Protein AF-A0A947SEX8-F1 (afdb_monomer_lite)

Foldseek 3Di:
DPPPDDPVVVVVVVVVVVVVVVVVVVVVVVVVPPDPDDDDDDDDDDDDDDDDDDDDDDDDDDDDDDDDPPDDPPPPPPPPPPDFDAKDWDADEAAEDEAFDKDKDFTDIDGPHAPFKFKDKDQDAPQWDADGGGRIIIGGHNDFDKTWMKMWMAGPVGRIDIDTHIYGYD

Sequence (170 aa):
MFDNLNQKQKNQVIIMCIIIIITIVSLTVWLSVTKVSDKIIKPITTQEKQTLDLETSDANTNDSAQVEENNPPVITDIPDQKENNPPVIADIPDQKVEAGKPFSYQAQVSDPDSTTLIYSIMGNPEGIIMNTSTGVISGASKLPGIFKIVVGVIDEQKHFVHKNFNLIVE

Radius of gyration: 28.62 Å; chains: 1; bounding box: 57×42×81 Å

Secondary structure (DSSP, 8-state):
--TT--HHHHHHHHHHHHHHHHHHHHHHHHHTSS---SS------------------------------------------PPPPPPEEPP---EEE-TTS-EEEE--EE-SS-S--EEEEESPPTTEEE-TTT-EEEE---S-EEEEEEEEEE-TT--EEEEEEEEEE-

pLDDT: mean 73.92, std 24.88, range [27.09, 98.75]

Structure (mmCIF, N/CA/C/O backbone):
data_AF-A0A947SEX8-F1
#
_entry.id   AF-A0A947SEX8-F1
#
loop_
_atom_site.group_PDB
_atom_site.id
_atom_site.type_symbol
_atom_site.label_atom_id
_atom_site.label_alt_id
_atom_site.label_comp_id
_atom_site.label_asym_id
_atom_site.label_entity_id
_atom_site.label_seq_id
_atom_site.pdbx_PDB_ins_code
_atom_site.Cartn_x
_atom_site.Cartn_y
_atom_site.Cartn_z
_atom_site.occupancy
_atom_site.B_iso_or_equiv
_atom_site.auth_seq_id
_atom_site.auth_comp_id
_atom_site.auth_asym_id
_atom_site.auth_atom_id
_atom_site.pdbx_PDB_model_num
ATOM 1 N N . MET A 1 1 ? -7.698 31.691 -10.639 1.00 57.16 1 MET A N 1
ATOM 2 C CA . MET A 1 1 ? -8.612 31.053 -9.655 1.00 57.16 1 MET A CA 1
ATOM 3 C C . MET A 1 1 ? -7.927 29.960 -8.814 1.00 57.16 1 MET A C 1
ATOM 5 O O . MET A 1 1 ? -8.506 29.554 -7.818 1.00 57.16 1 MET A O 1
ATOM 9 N N . PHE A 1 2 ? -6.697 29.523 -9.136 1.00 54.78 2 PHE A N 1
ATOM 10 C CA . PHE A 1 2 ? -5.994 28.433 -8.428 1.00 54.78 2 PHE A CA 1
ATOM 11 C C . PHE A 1 2 ? -5.010 28.887 -7.333 1.00 54.78 2 PHE A C 1
ATOM 13 O O . PHE A 1 2 ? -4.563 28.070 -6.527 1.00 54.78 2 PHE A O 1
ATOM 20 N N . ASP A 1 3 ? -4.685 30.179 -7.266 1.00 63.81 3 ASP A N 1
ATOM 21 C CA . ASP A 1 3 ? -3.577 30.661 -6.429 1.00 63.81 3 ASP A CA 1
ATOM 22 C C . ASP A 1 3 ? -3.869 30.602 -4.923 1.00 63.81 3 ASP A C 1
ATOM 24 O O . ASP A 1 3 ? -2.941 30.495 -4.121 1.00 63.81 3 ASP A O 1
ATOM 28 N N . ASN A 1 4 ? -5.150 30.566 -4.537 1.00 61.84 4 ASN A N 1
ATOM 29 C CA . ASN A 1 4 ? -5.604 30.650 -3.144 1.00 61.84 4 ASN A CA 1
ATOM 30 C C . ASN A 1 4 ? -5.889 29.289 -2.474 1.00 61.84 4 ASN A C 1
ATOM 32 O O . ASN A 1 4 ? -6.519 29.223 -1.421 1.00 61.84 4 ASN A O 1
ATOM 36 N N . LEU A 1 5 ? -5.463 28.185 -3.094 1.00 73.44 5 LEU A N 1
ATOM 37 C CA . LEU A 1 5 ? -5.635 26.839 -2.545 1.00 73.44 5 LEU A CA 1
ATOM 38 C C . LEU A 1 5 ? -4.483 26.474 -1.599 1.00 73.44 5 LEU A C 1
ATOM 40 O O . LEU A 1 5 ? -3.314 26.770 -1.871 1.00 73.44 5 LEU A O 1
ATOM 44 N N . ASN A 1 6 ? -4.801 25.779 -0.505 1.00 81.75 6 ASN A N 1
ATOM 45 C CA . ASN A 1 6 ? -3.770 25.202 0.359 1.00 81.75 6 ASN A CA 1
ATOM 46 C C . ASN A 1 6 ? -3.084 24.007 -0.333 1.00 81.75 6 ASN A C 1
ATOM 48 O O . ASN A 1 6 ? -3.603 23.459 -1.304 1.00 81.75 6 ASN A O 1
ATOM 52 N N . GLN A 1 7 ? -1.920 23.576 0.161 1.00 62.03 7 GLN A N 1
ATOM 53 C CA . GLN A 1 7 ? -1.138 22.536 -0.524 1.00 62.03 7 GLN A CA 1
ATOM 54 C C . GLN A 1 7 ? -1.864 21.191 -0.643 1.00 62.03 7 GLN A C 1
ATOM 56 O O . GLN A 1 7 ? -1.731 20.512 -1.657 1.00 62.03 7 GLN A O 1
ATOM 61 N N . LYS A 1 8 ? -2.710 20.831 0.331 1.00 63.06 8 LYS A N 1
ATOM 62 C CA . LYS A 1 8 ? -3.547 19.626 0.243 1.00 63.06 8 LYS A CA 1
ATOM 63 C C . LYS A 1 8 ? -4.535 19.744 -0.919 1.00 63.06 8 LYS A C 1
ATOM 65 O O . LYS A 1 8 ? -4.681 18.804 -1.689 1.00 63.06 8 LYS A O 1
ATOM 70 N N . GLN A 1 9 ? -5.168 20.901 -1.084 1.00 54.06 9 GLN A N 1
ATOM 71 C CA . GLN A 1 9 ? -6.094 21.168 -2.184 1.00 54.06 9 GLN A CA 1
ATOM 72 C C . GLN A 1 9 ? -5.379 21.260 -3.534 1.00 54.06 9 GLN A C 1
ATOM 74 O O . GLN A 1 9 ? -5.887 20.727 -4.511 1.00 54.06 9 GLN A O 1
ATOM 79 N N . LYS A 1 10 ? -4.187 21.864 -3.597 1.00 61.62 10 LYS A N 1
ATOM 80 C CA . LYS A 1 10 ? -3.367 21.898 -4.819 1.00 61.62 10 LYS A CA 1
ATOM 81 C C . LYS A 1 10 ? -2.987 20.488 -5.264 1.00 61.62 10 LYS A C 1
ATOM 83 O O . LYS A 1 10 ? -3.203 20.149 -6.421 1.00 61.62 10 LYS A O 1
ATOM 88 N N . ASN A 1 11 ? -2.549 19.638 -4.337 1.00 60.38 11 ASN A N 1
ATOM 89 C CA . ASN A 1 11 ? -2.240 18.239 -4.629 1.00 60.38 11 ASN A CA 1
ATOM 90 C C . ASN A 1 11 ? -3.486 17.467 -5.083 1.00 60.38 11 ASN A C 1
ATOM 92 O O . ASN A 1 11 ? -3.414 16.722 -6.050 1.00 60.38 11 ASN A O 1
ATOM 96 N N . GLN A 1 12 ? -4.642 17.692 -4.452 1.00 62.75 12 GLN A N 1
ATOM 97 C CA . GLN A 1 12 ? -5.914 17.087 -4.873 1.00 62.75 12 GLN A CA 1
ATOM 98 C C . GLN A 1 12 ? -6.348 17.538 -6.276 1.00 62.75 12 GLN A C 1
ATOM 100 O O . GLN A 1 12 ? -6.815 16.720 -7.063 1.00 62.75 12 GLN A O 1
ATOM 105 N N . VAL A 1 13 ? -6.148 18.811 -6.627 1.00 66.44 13 VAL A N 1
ATOM 106 C CA . VAL A 1 13 ? -6.435 19.337 -7.972 1.00 66.44 13 VAL A CA 1
ATOM 107 C C . VAL A 1 13 ? -5.480 18.746 -9.009 1.00 66.44 13 VAL A C 1
ATOM 109 O O . VAL A 1 13 ? -5.924 18.339 -10.077 1.00 66.44 13 VAL A O 1
ATOM 112 N N . ILE A 1 14 ? -4.189 18.629 -8.688 1.00 71.12 14 ILE A N 1
ATOM 113 C CA . ILE A 1 14 ? -3.190 17.994 -9.562 1.00 71.12 14 ILE A CA 1
ATOM 114 C C . ILE A 1 14 ? -3.547 16.520 -9.801 1.00 71.12 14 ILE A C 1
ATOM 116 O O . ILE A 1 14 ? -3.567 16.073 -10.946 1.00 71.12 14 ILE A O 1
ATOM 120 N N . ILE A 1 15 ? -3.907 15.789 -8.742 1.00 70.94 15 ILE A N 1
ATOM 121 C CA . ILE A 1 15 ? -4.347 14.389 -8.818 1.00 70.94 15 ILE A CA 1
ATOM 122 C C . ILE A 1 15 ? -5.624 14.265 -9.667 1.00 70.94 15 ILE A C 1
ATOM 124 O O . ILE A 1 15 ? -5.680 13.416 -10.555 1.00 70.94 15 ILE A O 1
ATOM 128 N N . MET A 1 16 ? -6.620 15.140 -9.473 1.00 73.00 16 MET A N 1
ATOM 129 C CA . MET A 1 16 ? -7.834 15.157 -10.302 1.00 73.00 16 MET A CA 1
ATOM 130 C C . MET A 1 16 ? -7.537 15.425 -11.784 1.00 73.00 16 MET A C 1
ATOM 132 O O . MET A 1 16 ? -8.103 14.751 -12.643 1.00 73.00 16 MET A O 1
ATOM 136 N N . CYS A 1 17 ? -6.638 16.359 -12.105 1.00 73.25 17 CYS A N 1
ATOM 137 C CA . CYS A 1 17 ? -6.258 16.646 -13.490 1.00 73.25 17 CYS A CA 1
ATOM 138 C C . CYS A 1 17 ? -5.570 15.450 -14.162 1.00 73.25 17 CYS A C 1
ATOM 140 O O . CYS A 1 17 ? -5.875 15.138 -15.312 1.00 73.25 17 CYS A O 1
ATOM 142 N N . ILE A 1 18 ? -4.690 14.746 -13.445 1.00 74.44 18 ILE A N 1
ATOM 143 C CA . ILE A 1 18 ? -4.020 13.542 -13.953 1.00 74.44 18 ILE A CA 1
ATOM 144 C C . ILE A 1 18 ? -5.047 12.431 -14.242 1.00 74.44 18 ILE A C 1
ATOM 146 O O . ILE A 1 18 ? -4.993 11.815 -15.305 1.00 74.44 18 ILE A O 1
ATOM 150 N N . ILE A 1 19 ? -6.043 12.234 -13.369 1.00 66.19 19 ILE A N 1
ATOM 151 C CA . ILE A 1 19 ? -7.134 11.259 -13.571 1.00 66.19 19 ILE A CA 1
ATOM 152 C C . ILE A 1 19 ? -7.984 11.603 -14.808 1.00 66.19 19 ILE A C 1
ATOM 154 O O . ILE A 1 19 ? -8.330 10.717 -15.595 1.00 66.19 19 ILE A O 1
ATOM 158 N N . ILE A 1 20 ? -8.300 12.883 -15.024 1.00 69.50 20 ILE A N 1
ATOM 159 C CA . ILE A 1 20 ? -9.058 13.326 -16.206 1.00 69.50 20 ILE A CA 1
ATOM 160 C C . ILE A 1 20 ? -8.259 13.060 -17.490 1.00 69.50 20 ILE A C 1
ATOM 162 O O . ILE A 1 20 ? -8.808 12.548 -18.462 1.00 69.50 20 ILE A O 1
ATOM 166 N N . ILE A 1 21 ? -6.952 13.323 -17.490 1.00 67.75 21 ILE A N 1
ATOM 167 C CA . ILE A 1 21 ? -6.092 13.070 -18.655 1.00 67.75 21 ILE A CA 1
ATOM 168 C C . ILE A 1 21 ? -5.999 11.563 -18.953 1.00 67.75 21 ILE A C 1
ATOM 170 O O . ILE A 1 21 ? -6.166 11.159 -20.102 1.00 67.75 21 ILE A O 1
ATOM 174 N N . ILE A 1 22 ? -5.813 10.718 -17.932 1.00 67.56 22 ILE A N 1
ATOM 175 C CA . ILE A 1 22 ? -5.720 9.255 -18.096 1.00 67.56 22 ILE A CA 1
ATOM 176 C C . ILE A 1 22 ? -7.037 8.655 -18.610 1.00 67.56 22 ILE A C 1
ATOM 178 O O . ILE A 1 22 ? -7.021 7.795 -19.494 1.00 67.56 22 ILE A O 1
ATOM 182 N N . THR A 1 23 ? -8.186 9.113 -18.106 1.00 68.56 23 THR A N 1
ATOM 183 C CA . THR A 1 23 ? -9.497 8.618 -18.565 1.00 68.56 23 THR A CA 1
ATOM 184 C C . THR A 1 23 ? -9.796 9.028 -20.008 1.00 68.56 23 THR A C 1
ATOM 186 O O . THR A 1 23 ? -10.300 8.205 -20.770 1.00 68.56 23 THR A O 1
ATOM 189 N N . ILE A 1 24 ? -9.414 10.240 -20.429 1.00 65.50 24 ILE A N 1
ATOM 190 C CA . ILE A 1 24 ? -9.550 10.697 -21.824 1.00 65.50 24 ILE A CA 1
ATOM 191 C C . ILE A 1 24 ? -8.659 9.877 -22.768 1.00 65.50 24 ILE A C 1
ATOM 193 O O . ILE A 1 24 ? -9.131 9.442 -23.817 1.00 65.50 24 ILE A O 1
ATOM 197 N N . VAL A 1 25 ? -7.403 9.616 -22.393 1.00 60.88 25 VAL A N 1
ATOM 198 C CA . VAL A 1 25 ? -6.479 8.780 -23.186 1.00 60.88 25 VAL A CA 1
ATOM 199 C C . VAL A 1 25 ? -6.972 7.328 -23.273 1.00 60.88 25 VAL A C 1
ATOM 201 O O . VAL A 1 25 ? -6.901 6.712 -24.332 1.00 60.88 25 VAL A O 1
ATOM 204 N N . SER A 1 26 ? -7.549 6.786 -22.199 1.00 64.88 26 SER A N 1
ATOM 205 C CA . SER A 1 26 ? -8.087 5.416 -22.196 1.00 64.88 26 SER A CA 1
ATOM 206 C C . SER A 1 26 ? -9.348 5.274 -23.060 1.00 64.88 26 SER A C 1
ATOM 208 O O . SER A 1 26 ? -9.556 4.238 -23.692 1.00 64.88 26 SER A O 1
ATOM 210 N N . LEU A 1 27 ? -10.183 6.318 -23.128 1.00 52.31 27 LEU A N 1
ATOM 211 C CA . LEU A 1 27 ? -11.413 6.313 -23.923 1.00 52.31 27 LEU A CA 1
ATOM 212 C C . LEU A 1 27 ? -11.129 6.406 -25.432 1.00 52.31 27 LEU A C 1
ATOM 214 O O . LEU A 1 27 ? -11.828 5.786 -26.232 1.00 52.31 27 LEU A O 1
ATOM 218 N N . THR A 1 28 ? -10.089 7.144 -25.833 1.00 50.88 28 THR A N 1
ATOM 219 C CA . THR A 1 28 ? -9.700 7.283 -27.247 1.00 50.88 28 THR A CA 1
ATOM 220 C C . THR A 1 28 ? -8.960 6.056 -27.785 1.00 50.88 28 THR A C 1
ATOM 222 O O . THR A 1 28 ? -9.129 5.718 -28.955 1.00 50.88 28 THR A O 1
ATOM 225 N N . VAL A 1 29 ? -8.217 5.328 -26.943 1.00 47.75 29 VAL A N 1
ATOM 226 C CA . VAL A 1 29 ? -7.515 4.085 -27.326 1.00 47.75 29 VAL A CA 1
ATOM 227 C C . VAL A 1 29 ? -8.483 2.928 -27.627 1.00 47.75 29 VAL A C 1
ATOM 229 O O . VAL A 1 29 ? -8.188 2.088 -28.475 1.00 47.75 29 VAL A O 1
ATOM 232 N N . TRP A 1 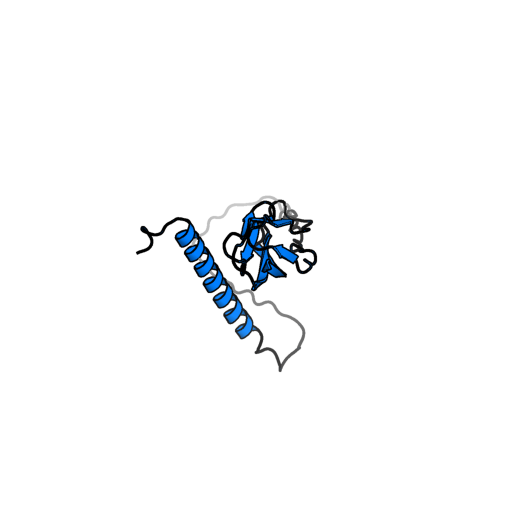30 ? -9.679 2.907 -27.032 1.00 49.41 30 TRP A N 1
ATOM 233 C CA . TRP A 1 30 ? -10.692 1.874 -27.303 1.00 49.41 30 TRP A CA 1
ATOM 234 C C . TRP A 1 30 ? -11.465 2.080 -28.617 1.00 49.41 30 TRP A C 1
ATOM 236 O O . TRP A 1 30 ? -11.901 1.106 -29.235 1.00 49.41 30 TRP A O 1
ATOM 246 N N . LEU A 1 31 ? -11.591 3.324 -29.097 1.00 42.56 31 LEU A N 1
ATOM 247 C CA . LEU A 1 31 ? -12.260 3.609 -30.374 1.00 42.56 31 LEU A CA 1
ATOM 248 C C . LEU A 1 31 ? -11.440 3.141 -31.593 1.00 42.56 31 LEU A C 1
ATOM 250 O O . LEU A 1 31 ? -12.006 2.894 -32.656 1.00 42.56 31 LEU A O 1
ATOM 254 N N . SER A 1 32 ? -10.123 2.977 -31.440 1.00 48.97 32 SER A N 1
ATOM 255 C CA . SER A 1 32 ? -9.213 2.584 -32.526 1.00 48.97 32 SER A CA 1
ATOM 256 C C . SER A 1 32 ? -9.192 1.076 -32.816 1.00 48.97 32 SER A C 1
ATOM 258 O O . SER A 1 32 ? -8.682 0.670 -33.857 1.00 48.97 32 SER A O 1
ATOM 260 N N . VAL A 1 33 ? -9.752 0.232 -31.936 1.00 47.50 33 VAL A N 1
ATOM 261 C CA . VAL A 1 33 ? -9.623 -1.242 -32.028 1.00 47.50 33 VAL A CA 1
ATOM 262 C C . VAL A 1 33 ? -10.837 -1.929 -32.681 1.00 47.50 33 VAL A C 1
ATOM 264 O O . VAL A 1 33 ? -10.778 -3.105 -33.023 1.00 47.50 33 VAL A O 1
ATOM 267 N N . THR A 1 34 ? -11.925 -1.217 -32.982 1.00 42.78 34 THR A N 1
ATOM 268 C CA . THR A 1 34 ? -13.105 -1.792 -33.667 1.00 42.78 34 THR A CA 1
ATOM 269 C C . THR A 1 34 ? -13.264 -1.284 -35.101 1.00 42.78 34 THR A C 1
ATOM 271 O O . THR A 1 34 ? -14.243 -0.629 -35.446 1.00 42.78 34 THR A O 1
ATOM 274 N N . LYS A 1 35 ? -12.300 -1.613 -35.975 1.00 48.41 35 LYS A N 1
ATOM 275 C CA . LYS A 1 35 ? -12.512 -1.626 -37.438 1.00 48.41 35 LYS A CA 1
ATOM 276 C C . LYS A 1 35 ? -11.455 -2.426 -38.211 1.00 48.41 35 LYS A C 1
ATOM 278 O O . LYS A 1 35 ? -10.951 -1.970 -39.228 1.00 48.41 35 LYS A O 1
ATOM 283 N N . VAL A 1 36 ? -11.122 -3.632 -37.755 1.00 44.41 36 VAL A N 1
ATOM 284 C CA . VAL A 1 36 ? -10.346 -4.591 -38.565 1.00 44.41 36 VAL A CA 1
ATOM 285 C C . VAL A 1 36 ? -10.977 -5.977 -38.445 1.00 44.41 36 VAL A C 1
ATOM 287 O O . VAL A 1 36 ? -10.442 -6.884 -37.823 1.00 44.41 36 VAL A O 1
ATOM 290 N N . SER A 1 37 ? -12.155 -6.142 -39.034 1.00 52.50 37 SER A N 1
ATOM 291 C CA . SER A 1 37 ? -12.663 -7.465 -39.397 1.00 52.50 37 SER A CA 1
ATOM 292 C C . SER A 1 37 ? -13.433 -7.330 -40.699 1.00 52.50 37 SER A C 1
ATOM 294 O O . SER A 1 37 ? -14.599 -6.945 -40.719 1.00 52.50 37 SER A O 1
ATOM 296 N N . ASP A 1 38 ? -12.690 -7.504 -41.783 1.00 48.66 38 ASP A N 1
ATOM 297 C CA . ASP A 1 38 ? -13.074 -8.236 -42.988 1.00 48.66 38 ASP A CA 1
ATOM 298 C C . ASP A 1 38 ? -12.453 -7.574 -44.211 1.00 48.66 38 ASP A C 1
ATOM 300 O O . ASP A 1 38 ? -12.645 -6.391 -44.472 1.00 48.66 38 ASP A O 1
ATOM 304 N N . LYS A 1 39 ? -11.762 -8.421 -44.979 1.00 43.78 39 LYS A N 1
ATOM 305 C CA . LYS A 1 39 ? -11.080 -8.205 -46.260 1.00 43.78 39 LYS A CA 1
ATOM 306 C C . LYS A 1 39 ? -9.585 -7.860 -46.225 1.00 43.78 39 LYS A C 1
ATOM 308 O O . LYS A 1 39 ? -9.173 -6.719 -46.093 1.00 43.78 39 LYS A O 1
ATOM 313 N N . ILE A 1 40 ? -8.851 -8.900 -46.641 1.00 35.25 40 ILE A N 1
ATOM 314 C CA . ILE A 1 40 ? -7.626 -8.901 -47.457 1.00 35.25 40 ILE A CA 1
ATOM 315 C C . ILE A 1 40 ? -6.342 -9.132 -46.655 1.00 35.25 40 ILE A C 1
ATOM 317 O O . ILE A 1 40 ? -5.550 -8.234 -46.408 1.00 35.25 40 ILE A O 1
ATOM 321 N N . ILE A 1 41 ? -6.077 -10.414 -46.383 1.00 37.09 41 ILE A N 1
ATOM 322 C CA . ILE A 1 41 ? -4.716 -10.930 -46.537 1.00 37.09 41 ILE A CA 1
ATOM 323 C C . ILE A 1 41 ? -4.500 -11.150 -48.041 1.00 37.09 41 ILE A C 1
ATOM 325 O O . ILE A 1 41 ? -5.150 -12.001 -48.651 1.00 37.09 41 ILE A O 1
ATOM 329 N N . LYS A 1 42 ? -3.579 -10.391 -48.635 1.00 33.88 42 LYS A N 1
ATOM 330 C CA . LYS A 1 42 ? -2.769 -10.825 -49.782 1.00 33.88 42 LYS A CA 1
ATOM 331 C C . LYS A 1 42 ? -1.312 -10.455 -49.483 1.00 33.88 42 LYS A C 1
ATOM 333 O O . LYS A 1 42 ? -1.089 -9.360 -48.971 1.00 33.88 42 LYS A O 1
ATOM 338 N N . PRO A 1 43 ? -0.337 -11.335 -49.758 1.00 35.03 43 PRO A N 1
ATOM 339 C CA . PRO A 1 43 ? 1.059 -11.044 -49.485 1.00 35.03 43 PRO A CA 1
ATOM 340 C C . PRO A 1 43 ? 1.698 -10.228 -50.622 1.00 35.03 43 PRO A C 1
ATOM 342 O O . PRO A 1 43 ? 1.355 -10.408 -51.787 1.00 35.03 43 PRO A O 1
ATOM 345 N N . ILE A 1 44 ? 2.727 -9.468 -50.232 1.00 29.41 44 ILE A N 1
ATOM 346 C CA . ILE A 1 44 ? 3.942 -9.133 -50.995 1.00 29.41 44 ILE A CA 1
ATOM 347 C C . ILE A 1 44 ? 3.907 -7.972 -52.024 1.00 29.41 44 ILE A C 1
ATOM 349 O O . ILE A 1 44 ? 3.181 -7.981 -53.011 1.00 29.41 44 ILE A O 1
ATOM 353 N N . THR A 1 45 ? 4.837 -7.038 -51.766 1.00 27.09 45 THR A N 1
ATOM 354 C CA . THR A 1 45 ? 5.707 -6.294 -52.704 1.00 27.09 45 THR A CA 1
ATOM 355 C C . THR A 1 45 ? 5.128 -5.117 -53.488 1.00 27.09 45 THR A C 1
ATOM 357 O O . THR A 1 45 ? 4.312 -5.287 -54.386 1.00 27.09 45 THR A O 1
ATOM 360 N N . THR A 1 46 ? 5.680 -3.919 -53.262 1.00 28.83 46 THR A N 1
ATOM 361 C CA . THR A 1 46 ? 6.581 -3.197 -54.198 1.00 28.83 46 THR A CA 1
ATOM 362 C C . THR A 1 46 ? 6.808 -1.775 -53.675 1.00 28.83 46 THR A C 1
ATOM 364 O O . THR A 1 46 ? 5.885 -1.134 -53.183 1.00 28.83 46 THR A O 1
ATOM 367 N N . GLN A 1 47 ? 8.060 -1.319 -53.740 1.00 35.75 47 GLN A N 1
ATOM 368 C CA . GLN A 1 47 ? 8.476 0.044 -53.426 1.00 35.75 47 GLN A CA 1
ATOM 369 C C . GLN A 1 47 ? 7.724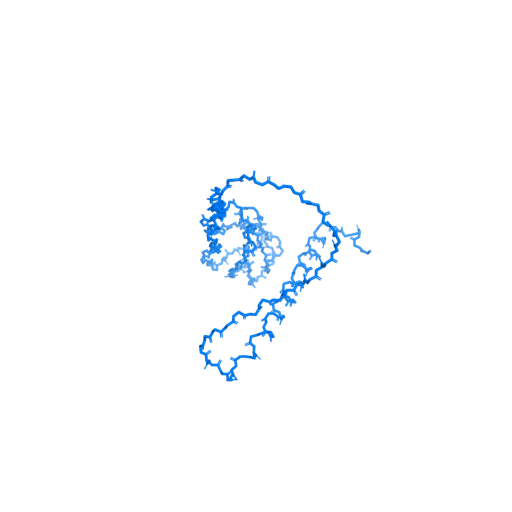 1.070 -54.277 1.00 35.75 47 GLN A C 1
ATOM 371 O O . GLN A 1 47 ? 7.613 0.884 -55.486 1.00 35.75 47 GLN A O 1
ATOM 376 N N . GLU A 1 48 ? 7.362 2.208 -53.689 1.00 35.72 48 GLU A N 1
ATOM 377 C CA . GLU A 1 48 ? 7.253 3.437 -54.466 1.00 35.72 48 GLU A CA 1
ATOM 378 C C . GLU A 1 48 ? 8.037 4.555 -53.778 1.00 35.72 48 GLU A C 1
ATOM 380 O O . GLU A 1 48 ? 7.692 5.090 -52.726 1.00 35.72 48 GLU A O 1
ATOM 385 N N . LYS A 1 49 ? 9.184 4.811 -54.396 1.00 33.44 49 LYS A N 1
ATOM 386 C CA . LYS A 1 49 ? 10.078 5.944 -54.234 1.00 33.44 49 LYS A CA 1
ATOM 387 C C . LYS A 1 49 ? 9.306 7.215 -54.599 1.00 33.44 49 LYS A C 1
ATOM 389 O O . LYS A 1 49 ? 9.020 7.416 -55.774 1.00 33.44 49 LYS A O 1
ATOM 394 N N . GLN A 1 50 ? 9.009 8.081 -53.632 1.00 29.14 50 GLN A N 1
ATOM 395 C CA . GLN A 1 50 ? 8.540 9.435 -53.931 1.00 29.14 50 GLN A CA 1
ATOM 396 C C . GLN A 1 50 ? 9.741 10.389 -53.937 1.00 29.14 50 GLN A C 1
ATOM 398 O O . GLN A 1 50 ? 10.233 10.817 -52.895 1.00 29.14 50 GLN A O 1
ATOM 403 N N . THR A 1 51 ? 10.250 10.648 -55.140 1.00 28.11 51 THR A N 1
ATOM 404 C CA . THR A 1 51 ? 11.235 11.683 -55.471 1.00 28.11 51 THR A CA 1
ATOM 405 C C . THR A 1 51 ? 10.621 13.068 -55.279 1.00 28.11 51 THR A C 1
ATOM 407 O O . THR A 1 51 ? 9.565 13.356 -55.838 1.00 28.11 51 THR A O 1
ATOM 410 N N . LEU A 1 52 ? 11.282 13.921 -54.492 1.00 30.59 52 LEU A N 1
ATOM 411 C CA . LEU A 1 52 ? 11.021 15.357 -54.465 1.00 30.59 52 LEU A CA 1
ATOM 412 C C . LEU A 1 52 ? 12.200 16.045 -55.153 1.00 30.59 52 LEU A C 1
A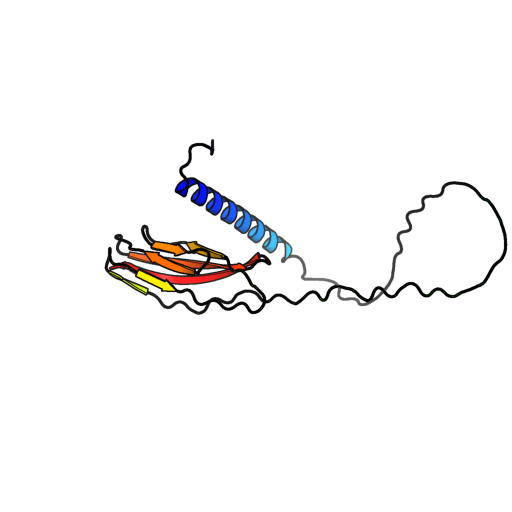TOM 414 O O . LEU A 1 52 ? 13.274 16.183 -54.569 1.00 30.59 52 LEU A O 1
ATOM 418 N N . ASP A 1 53 ? 11.993 16.404 -56.414 1.00 36.59 53 ASP A N 1
ATOM 419 C CA . ASP A 1 53 ? 12.967 17.103 -57.240 1.00 36.59 53 ASP A CA 1
ATOM 420 C C . ASP A 1 53 ? 13.056 18.571 -56.800 1.00 36.59 53 ASP A C 1
ATOM 422 O O . ASP A 1 53 ? 12.059 19.295 -56.785 1.00 36.59 53 ASP A O 1
ATOM 426 N N . LEU A 1 54 ? 14.262 19.019 -56.457 1.00 35.09 54 LEU A N 1
ATOM 427 C CA . LEU A 1 54 ? 14.615 20.435 -56.414 1.00 35.09 54 LEU A CA 1
ATOM 428 C C . LEU A 1 54 ? 15.873 20.617 -57.262 1.00 35.09 54 LEU A C 1
ATOM 430 O O . LEU A 1 54 ? 16.996 20.439 -56.797 1.00 35.09 54 LEU A O 1
ATOM 434 N N . GLU A 1 55 ? 15.658 20.933 -58.537 1.00 32.44 55 GLU A N 1
ATOM 435 C CA . GLU A 1 55 ? 16.683 21.481 -59.419 1.00 32.44 55 GLU A CA 1
ATOM 436 C C . GLU A 1 55 ? 16.960 22.937 -59.036 1.00 32.44 55 GLU A C 1
ATOM 438 O O . GLU A 1 55 ? 16.032 23.740 -59.019 1.00 32.44 55 GLU A O 1
ATOM 443 N N . THR A 1 56 ? 18.235 23.299 -58.862 1.00 32.00 56 THR A N 1
ATOM 444 C CA . THR A 1 56 ? 18.767 24.548 -59.429 1.00 32.00 56 THR A CA 1
ATOM 445 C C . THR A 1 56 ? 20.261 24.424 -59.742 1.00 32.00 56 THR A C 1
ATOM 447 O O . THR A 1 56 ? 21.069 24.254 -58.834 1.00 32.00 56 THR A O 1
ATOM 450 N N . SER A 1 57 ? 20.571 24.621 -61.028 1.00 35.91 57 SER A N 1
ATOM 451 C CA . SER A 1 57 ? 21.565 25.581 -61.542 1.00 35.91 57 SER A CA 1
ATOM 452 C C . SER A 1 57 ? 23.059 25.330 -61.257 1.00 35.91 57 SER A C 1
ATOM 454 O O . SER A 1 57 ? 23.616 25.689 -60.226 1.00 35.91 57 SER A O 1
ATOM 456 N N . ASP A 1 58 ? 23.675 24.824 -62.329 1.00 46.66 58 ASP A N 1
ATOM 457 C CA . ASP A 1 58 ? 24.893 25.319 -62.984 1.00 46.66 58 ASP A CA 1
ATOM 458 C C . ASP A 1 58 ? 26.267 24.711 -62.662 1.00 46.66 58 ASP A C 1
ATOM 460 O O . ASP A 1 58 ? 26.705 24.512 -61.534 1.00 46.66 58 ASP A O 1
ATOM 464 N N . ALA A 1 59 ? 26.935 24.393 -63.772 1.00 37.69 59 ALA A N 1
ATOM 465 C CA . ALA A 1 59 ? 28.108 23.555 -63.916 1.00 37.69 59 ALA A CA 1
ATOM 466 C C . ALA A 1 59 ? 29.422 24.247 -63.534 1.00 37.69 59 ALA A C 1
ATOM 468 O O . ALA A 1 59 ? 29.641 25.411 -63.865 1.00 37.69 59 ALA A O 1
ATOM 469 N N . ASN A 1 60 ? 30.369 23.465 -63.007 1.00 37.84 60 ASN A N 1
ATOM 470 C CA . ASN A 1 60 ? 31.777 23.632 -63.357 1.00 37.84 60 ASN A CA 1
ATOM 471 C C . ASN A 1 60 ? 32.543 22.300 -63.267 1.00 37.84 60 ASN A C 1
ATOM 473 O O . ASN A 1 60 ? 32.313 21.491 -62.372 1.00 37.84 60 ASN A O 1
ATOM 477 N N . THR A 1 61 ? 33.415 22.082 -64.248 1.00 41.66 61 THR A N 1
ATOM 478 C CA . THR A 1 61 ? 34.107 20.840 -64.619 1.00 41.66 61 THR A CA 1
ATOM 479 C C . THR A 1 61 ? 35.589 20.875 -64.258 1.00 41.66 61 THR A C 1
ATOM 481 O O . THR A 1 61 ? 36.260 21.838 -64.631 1.00 41.66 61 THR A O 1
ATOM 484 N N . ASN A 1 62 ? 36.120 19.801 -63.660 1.00 35.28 62 ASN A N 1
ATOM 485 C CA . ASN A 1 62 ? 37.556 19.465 -63.589 1.00 35.28 62 ASN A CA 1
ATOM 486 C C . ASN A 1 62 ? 37.744 18.158 -62.784 1.00 35.28 62 ASN A C 1
ATOM 488 O O . ASN A 1 62 ? 37.501 18.122 -61.587 1.00 35.28 62 ASN A O 1
ATOM 492 N N . ASP A 1 63 ? 37.899 17.010 -63.444 1.00 34.84 63 ASP A N 1
ATOM 493 C CA . ASP A 1 63 ? 39.172 16.386 -63.865 1.00 34.84 63 ASP A CA 1
ATOM 494 C C . ASP A 1 63 ? 39.757 15.408 -62.814 1.00 34.84 63 ASP A C 1
ATOM 496 O O . ASP A 1 63 ? 40.274 15.801 -61.777 1.00 34.84 63 ASP A O 1
ATOM 500 N N . SER A 1 64 ? 39.612 14.117 -63.141 1.00 42.97 64 SER A N 1
ATOM 501 C CA . SER A 1 64 ? 40.433 12.938 -62.812 1.00 42.97 64 SER A CA 1
ATOM 502 C C . SER A 1 64 ? 41.059 12.775 -61.413 1.00 42.97 64 SER A C 1
ATOM 504 O O . SER A 1 64 ? 42.129 13.315 -61.159 1.00 42.97 64 SER A O 1
ATOM 506 N N . ALA A 1 65 ? 40.529 11.846 -60.596 1.00 34.88 65 ALA A N 1
ATOM 507 C CA . ALA A 1 65 ? 41.338 10.923 -59.773 1.00 34.88 65 ALA A CA 1
ATOM 508 C C . ALA A 1 65 ? 40.495 9.851 -59.039 1.00 34.88 65 ALA A C 1
ATOM 510 O O . ALA A 1 65 ? 39.623 10.181 -58.248 1.00 34.88 65 ALA A O 1
ATOM 511 N N . GLN A 1 66 ? 40.866 8.583 -59.267 1.00 33.59 66 GLN A N 1
ATOM 512 C CA . GLN A 1 66 ? 40.782 7.417 -58.366 1.00 33.59 66 GLN A CA 1
ATOM 513 C C . GLN A 1 66 ? 39.392 6.955 -57.871 1.00 33.59 66 GLN A C 1
ATOM 515 O O . GLN A 1 66 ? 38.760 7.542 -57.000 1.00 33.59 66 GLN A O 1
ATOM 520 N N . VAL A 1 67 ? 38.977 5.797 -58.393 1.00 42.62 67 VAL A N 1
ATOM 521 C CA . VAL A 1 67 ? 37.924 4.943 -57.834 1.00 42.62 67 VAL A CA 1
ATOM 522 C C . VAL A 1 67 ? 38.471 4.311 -56.551 1.00 42.62 67 VAL A C 1
ATOM 524 O O . VAL A 1 67 ? 39.211 3.333 -56.619 1.00 42.62 67 VAL A O 1
ATOM 527 N N . GLU A 1 68 ? 38.129 4.871 -55.393 1.00 45.31 68 GLU A N 1
ATOM 528 C CA . GLU A 1 68 ? 38.234 4.178 -54.107 1.00 45.31 68 GLU A CA 1
ATOM 529 C C . GLU A 1 68 ? 36.808 3.946 -53.603 1.00 45.31 68 GLU A C 1
ATOM 531 O O . GLU A 1 68 ? 36.045 4.882 -53.347 1.00 45.31 68 GLU A O 1
ATOM 536 N N . GLU A 1 69 ? 36.414 2.674 -53.597 1.00 49.00 69 GLU A N 1
ATOM 537 C CA . GLU A 1 69 ? 35.108 2.178 -53.179 1.00 49.00 69 GLU A CA 1
ATOM 538 C C . GLU A 1 69 ? 34.948 2.393 -51.670 1.00 49.00 69 GLU A C 1
ATOM 540 O O . GLU A 1 69 ? 35.156 1.503 -50.848 1.00 49.00 69 GLU A O 1
ATOM 545 N N . ASN A 1 70 ? 34.607 3.625 -51.301 1.00 40.88 70 ASN A N 1
ATOM 546 C CA . ASN A 1 70 ? 34.288 3.999 -49.935 1.00 40.88 70 ASN A CA 1
ATOM 547 C C . ASN A 1 70 ? 32.903 3.442 -49.606 1.00 40.88 70 ASN A C 1
ATO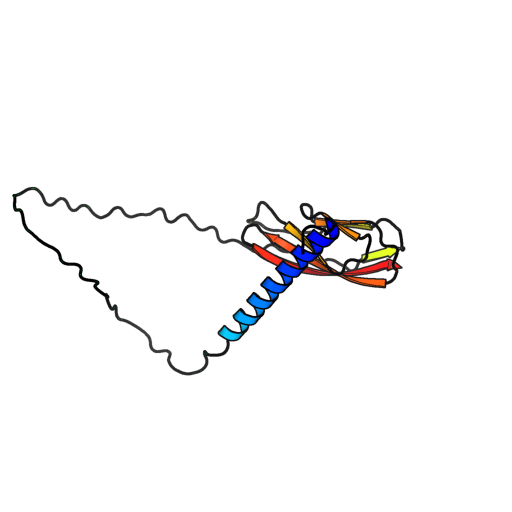M 549 O O . ASN A 1 70 ? 31.892 4.139 -49.718 1.00 40.88 70 ASN A O 1
ATOM 553 N N . ASN A 1 71 ? 32.864 2.158 -49.242 1.00 49.31 71 ASN A N 1
ATOM 554 C CA . ASN A 1 71 ? 31.719 1.537 -48.589 1.00 49.31 71 ASN A CA 1
ATOM 555 C C . ASN A 1 71 ? 31.209 2.512 -47.505 1.00 49.31 71 ASN A C 1
ATOM 557 O O . ASN A 1 71 ? 32.017 2.932 -46.667 1.00 49.31 71 ASN A O 1
ATOM 561 N N . PRO A 1 72 ? 29.933 2.942 -47.528 1.00 53.31 72 PRO A N 1
ATOM 562 C CA . PRO A 1 72 ? 29.416 3.847 -46.510 1.00 53.31 72 PRO A CA 1
ATOM 563 C C . PRO A 1 72 ? 29.681 3.252 -45.120 1.00 53.31 72 PRO A C 1
ATOM 565 O O . PRO A 1 72 ? 29.592 2.030 -44.961 1.00 53.31 72 PRO A O 1
ATOM 568 N N . PRO A 1 73 ? 30.024 4.074 -44.109 1.00 51.22 73 PRO A N 1
ATOM 569 C CA . PRO A 1 73 ? 30.246 3.568 -42.766 1.00 51.22 73 PRO A CA 1
ATOM 570 C C . PRO A 1 73 ? 28.995 2.810 -42.329 1.00 51.22 73 PRO A C 1
ATOM 572 O O . PRO A 1 73 ? 27.898 3.369 -42.282 1.00 51.22 73 PRO A O 1
ATOM 575 N N . VAL A 1 74 ? 29.158 1.520 -42.040 1.00 54.12 74 VAL A N 1
ATOM 576 C CA . VAL A 1 74 ? 28.126 0.743 -41.365 1.00 54.12 74 VAL A CA 1
ATOM 577 C C . VAL A 1 74 ? 27.945 1.401 -40.000 1.00 54.12 74 VAL A C 1
ATOM 579 O O . VAL A 1 74 ? 28.814 1.314 -39.137 1.00 54.12 74 VAL A O 1
ATOM 582 N N . ILE A 1 75 ? 26.839 2.118 -39.822 1.00 54.91 75 ILE A N 1
ATOM 583 C CA . ILE A 1 75 ? 26.426 2.643 -38.523 1.00 54.91 75 ILE A CA 1
ATOM 584 C C . ILE A 1 75 ? 25.948 1.432 -37.712 1.00 54.91 75 ILE A C 1
ATOM 586 O O . ILE A 1 75 ? 24.787 1.045 -37.801 1.00 54.91 75 ILE A O 1
ATOM 590 N N . THR A 1 76 ? 26.856 0.774 -36.988 1.00 56.06 76 THR A N 1
ATOM 591 C CA . THR A 1 76 ? 26.530 -0.361 -36.099 1.00 56.06 76 THR A CA 1
ATOM 592 C C . THR A 1 76 ? 26.057 0.052 -34.707 1.00 56.06 76 THR A C 1
ATOM 594 O O . THR A 1 76 ? 25.643 -0.813 -33.944 1.00 56.06 76 THR A O 1
ATOM 597 N N . ASP A 1 77 ? 26.040 1.342 -34.379 1.00 57.53 77 ASP A N 1
ATOM 598 C CA . ASP A 1 77 ? 25.617 1.811 -33.057 1.00 57.53 77 ASP A CA 1
ATOM 599 C C . ASP A 1 77 ? 24.146 2.248 -33.078 1.00 57.53 77 ASP A C 1
ATOM 601 O O . ASP A 1 77 ? 23.816 3.427 -32.942 1.00 57.53 77 ASP A O 1
ATOM 605 N N . ILE A 1 78 ? 23.234 1.288 -33.255 1.00 58.66 78 ILE A N 1
ATOM 606 C CA . ILE A 1 78 ? 21.879 1.462 -32.722 1.00 58.66 78 ILE A CA 1
ATOM 607 C C . ILE A 1 78 ? 22.027 1.210 -31.217 1.00 58.66 78 ILE A C 1
ATOM 609 O O . ILE A 1 78 ? 22.420 0.097 -30.860 1.00 58.66 78 ILE A O 1
ATOM 613 N N . PRO A 1 79 ? 21.789 2.195 -30.328 1.00 57.47 79 PRO A N 1
ATOM 614 C CA . PRO A 1 79 ? 21.836 1.932 -28.898 1.00 57.47 79 PRO A CA 1
ATOM 615 C C . PRO A 1 79 ? 20.862 0.795 -28.604 1.00 57.47 79 PRO A C 1
ATOM 617 O O . PRO A 1 79 ? 19.686 0.884 -28.961 1.00 57.47 79 PRO A O 1
ATOM 620 N N . ASP A 1 80 ? 21.383 -0.277 -28.011 1.00 58.56 80 ASP A N 1
ATOM 621 C CA . ASP A 1 80 ? 20.619 -1.440 -27.580 1.00 58.56 80 ASP A CA 1
ATOM 622 C C . ASP A 1 80 ? 19.484 -0.946 -26.673 1.00 58.56 80 ASP A C 1
ATOM 624 O O . ASP A 1 80 ? 19.707 -0.528 -25.532 1.00 58.56 80 ASP A O 1
ATOM 628 N N . GLN A 1 81 ? 18.271 -0.848 -27.224 1.00 61.09 81 GLN A N 1
ATOM 629 C CA . GLN A 1 81 ? 17.109 -0.431 -26.456 1.00 61.09 81 GLN A CA 1
ATOM 630 C C . GLN A 1 81 ? 16.764 -1.587 -25.528 1.00 61.09 81 GLN A C 1
ATOM 632 O O . GLN A 1 81 ? 16.046 -2.504 -25.920 1.00 61.09 81 GLN A O 1
ATOM 637 N N . LYS A 1 82 ? 17.296 -1.536 -24.302 1.00 71.75 82 LYS A N 1
ATOM 638 C CA . LYS A 1 82 ? 16.957 -2.477 -23.236 1.00 71.75 82 LYS A CA 1
ATOM 639 C C . LYS A 1 82 ? 15.431 -2.588 -23.140 1.00 71.75 82 LYS A C 1
ATOM 641 O O . LYS A 1 82 ? 14.747 -1.583 -22.937 1.00 71.75 82 LYS A O 1
ATOM 646 N N . GLU A 1 83 ? 14.914 -3.800 -23.311 1.00 79.31 83 GLU A N 1
ATOM 647 C CA . GLU A 1 83 ? 13.504 -4.111 -23.080 1.00 79.31 83 GLU A CA 1
ATOM 648 C C . GLU A 1 83 ? 13.153 -3.751 -21.628 1.00 79.31 83 GLU A C 1
ATOM 650 O O . GLU A 1 83 ? 13.850 -4.177 -20.707 1.00 79.31 83 GLU A O 1
ATOM 655 N N . ASN A 1 84 ? 12.126 -2.918 -21.428 1.00 79.44 84 ASN A N 1
ATOM 656 C CA . ASN A 1 84 ? 11.705 -2.473 -20.100 1.00 79.44 84 ASN A CA 1
ATOM 657 C C . ASN A 1 84 ? 10.488 -3.270 -19.630 1.00 79.44 84 ASN A C 1
ATOM 659 O O . ASN A 1 84 ? 9.419 -3.189 -20.240 1.00 79.44 84 ASN A O 1
ATOM 663 N N . ASN A 1 85 ? 10.638 -4.006 -18.537 1.00 88.31 85 ASN A N 1
ATOM 664 C CA . ASN A 1 85 ? 9.567 -4.746 -17.895 1.00 88.31 85 ASN A CA 1
ATOM 665 C C . ASN A 1 85 ? 8.771 -3.816 -16.968 1.00 88.31 85 ASN A C 1
ATOM 667 O O . ASN A 1 85 ? 9.362 -3.007 -16.260 1.00 88.31 85 ASN A O 1
ATOM 671 N N . PRO A 1 86 ? 7.431 -3.926 -16.924 1.00 89.75 86 PRO A N 1
ATOM 672 C CA . PRO A 1 86 ? 6.636 -3.131 -16.001 1.00 89.75 86 PRO A CA 1
ATOM 673 C C . PRO A 1 86 ? 6.860 -3.577 -14.544 1.00 89.75 86 PRO A C 1
ATOM 675 O O . PRO A 1 86 ? 7.105 -4.763 -14.288 1.00 89.75 86 PRO A O 1
ATOM 678 N N . PRO A 1 87 ? 6.662 -2.676 -13.567 1.00 95.00 87 PRO A N 1
ATOM 679 C CA . PRO A 1 87 ? 6.694 -3.031 -12.155 1.00 95.00 87 PRO A CA 1
ATOM 680 C C . PRO A 1 87 ? 5.598 -4.043 -11.799 1.00 95.00 87 PRO A C 1
ATOM 682 O O . PRO A 1 87 ? 4.508 -4.056 -12.372 1.00 95.00 87 PRO A O 1
ATOM 685 N N . VAL A 1 88 ? 5.848 -4.866 -10.782 1.00 96.38 88 VAL A N 1
ATOM 686 C CA . VAL A 1 88 ? 4.901 -5.861 -10.265 1.00 96.38 88 VAL A CA 1
ATOM 687 C C . VAL A 1 88 ? 4.659 -5.616 -8.783 1.00 96.38 88 VAL A C 1
ATOM 689 O O . VAL A 1 88 ? 5.586 -5.675 -7.978 1.00 96.38 88 VAL A O 1
ATOM 692 N N . ILE A 1 89 ? 3.399 -5.382 -8.409 1.00 97.31 89 ILE A N 1
ATOM 693 C CA . ILE A 1 89 ? 2.972 -5.276 -7.007 1.00 97.31 89 ILE A CA 1
ATOM 694 C C . ILE A 1 89 ? 2.524 -6.661 -6.533 1.00 97.31 89 ILE A C 1
ATOM 696 O O . ILE A 1 89 ? 1.636 -7.266 -7.144 1.00 97.31 89 ILE A O 1
ATOM 700 N N . ALA A 1 90 ? 3.105 -7.150 -5.435 1.00 98.25 90 ALA A N 1
ATOM 701 C CA . ALA A 1 90 ? 2.648 -8.381 -4.795 1.00 98.25 90 ALA A CA 1
ATOM 702 C C . ALA A 1 90 ? 1.201 -8.240 -4.291 1.00 98.25 90 ALA A C 1
ATOM 704 O O . ALA A 1 90 ? 0.704 -7.133 -4.065 1.00 98.25 90 ALA A O 1
ATOM 705 N N . ASP A 1 91 ? 0.515 -9.363 -4.085 1.00 97.75 91 ASP A N 1
ATOM 706 C CA . ASP A 1 91 ? -0.828 -9.323 -3.514 1.00 97.75 91 ASP A CA 1
ATOM 707 C C . ASP A 1 91 ? -0.813 -8.719 -2.105 1.00 97.75 91 ASP A C 1
ATOM 709 O O . ASP A 1 91 ? 0.011 -9.062 -1.255 1.00 97.75 91 ASP A O 1
ATOM 713 N N . ILE A 1 92 ? -1.757 -7.807 -1.871 1.00 97.94 92 ILE A N 1
ATOM 714 C CA . ILE A 1 92 ? -1.947 -7.138 -0.589 1.00 97.94 92 ILE A CA 1
ATOM 715 C C . ILE A 1 92 ? -3.178 -7.773 0.062 1.00 97.94 92 ILE A C 1
ATOM 717 O O . ILE A 1 92 ? -4.284 -7.581 -0.447 1.00 97.94 92 ILE A O 1
ATOM 721 N N . PRO A 1 93 ? -3.027 -8.544 1.152 1.00 98.12 93 PRO A N 1
ATOM 722 C CA . PRO A 1 93 ? -4.177 -9.091 1.854 1.00 98.12 93 PRO A CA 1
ATOM 723 C C . PRO A 1 93 ? -4.966 -7.973 2.539 1.00 98.12 93 PRO A C 1
ATOM 725 O O . PRO A 1 93 ? -4.401 -6.940 2.912 1.00 98.12 93 PRO A O 1
ATOM 728 N N . ASP A 1 94 ? -6.257 -8.208 2.761 1.00 98.56 94 ASP A N 1
ATOM 729 C CA . ASP A 1 94 ? -7.097 -7.297 3.537 1.00 98.56 94 ASP A CA 1
ATOM 730 C C . ASP A 1 94 ? -6.491 -7.049 4.926 1.00 98.56 94 ASP A C 1
ATOM 732 O O . ASP A 1 94 ? -5.951 -7.948 5.575 1.00 98.56 94 ASP A O 1
ATOM 736 N N . GLN A 1 95 ? -6.556 -5.795 5.363 1.00 98.56 95 GLN A N 1
ATOM 737 C CA . GLN A 1 95 ? -5.960 -5.317 6.604 1.00 98.56 95 GLN A CA 1
ATOM 738 C C . GLN A 1 95 ? -7.050 -4.921 7.587 1.00 98.56 95 GLN A C 1
ATOM 740 O O . GLN A 1 95 ? -8.131 -4.479 7.196 1.00 98.56 95 GLN A O 1
ATOM 745 N N . LYS A 1 96 ? -6.747 -5.031 8.877 1.00 98.56 96 LYS A N 1
ATOM 746 C CA . LYS A 1 96 ? -7.679 -4.708 9.951 1.00 98.56 96 LYS A CA 1
ATOM 747 C C . LYS A 1 96 ? -6.977 -3.909 11.043 1.00 98.56 96 LYS A C 1
ATOM 749 O O . LYS A 1 96 ? -5.883 -4.279 11.461 1.00 98.56 96 LYS A O 1
ATOM 754 N N . VAL A 1 97 ? -7.600 -2.825 11.497 1.00 98.44 97 VAL A N 1
ATOM 755 C CA . VAL A 1 97 ? -7.073 -1.954 12.554 1.00 98.44 97 VAL A CA 1
ATOM 756 C C . VAL A 1 97 ? -8.215 -1.368 13.385 1.00 98.44 97 VAL A C 1
ATOM 758 O O . VAL A 1 97 ? -9.296 -1.113 12.868 1.00 98.44 97 VAL A O 1
ATOM 761 N N . GLU A 1 98 ? -7.985 -1.145 14.674 1.00 98.62 98 GLU A N 1
ATOM 762 C CA . GLU A 1 98 ? -8.928 -0.408 15.524 1.00 98.62 98 GLU A CA 1
ATOM 763 C C . GLU A 1 98 ? -8.921 1.094 15.186 1.00 98.62 98 GLU A C 1
ATOM 765 O O . GLU A 1 98 ? -7.870 1.690 14.911 1.00 98.62 98 GLU A O 1
ATOM 770 N N . ALA A 1 99 ? -10.081 1.739 15.277 1.00 98.44 99 ALA A N 1
ATOM 771 C CA . ALA A 1 99 ? -10.237 3.164 15.044 1.00 98.44 99 ALA A CA 1
ATOM 772 C C . ALA A 1 99 ? -9.308 3.998 15.944 1.00 98.44 99 ALA A C 1
ATOM 774 O O . ALA A 1 99 ? -9.247 3.872 17.168 1.00 98.44 99 ALA A O 1
ATOM 775 N N . GLY A 1 100 ? -8.567 4.904 15.311 1.00 97.88 100 GLY A N 1
ATOM 776 C CA . GLY A 1 100 ? -7.619 5.812 15.943 1.00 97.88 100 GLY A CA 1
ATOM 777 C C . GLY A 1 100 ? -6.276 5.181 16.312 1.00 97.88 100 GLY A C 1
ATOM 778 O O . GLY A 1 100 ? -5.410 5.906 16.805 1.00 97.88 100 GLY A O 1
ATOM 779 N N . LYS A 1 101 ? -6.066 3.879 16.076 1.00 98.56 101 LYS A N 1
ATOM 780 C CA . LYS A 1 101 ? -4.769 3.232 16.306 1.00 98.56 101 LYS A CA 1
ATOM 781 C C . LYS A 1 101 ? -3.813 3.434 15.128 1.00 98.56 101 LYS A C 1
ATOM 783 O O . LYS A 1 101 ? -4.260 3.574 13.987 1.00 98.56 101 LYS A O 1
ATOM 788 N N . PRO A 1 102 ? -2.494 3.458 15.394 1.00 98.31 102 PRO A N 1
ATOM 789 C CA . PRO A 1 102 ? -1.500 3.512 14.335 1.00 98.31 102 PRO A CA 1
ATOM 790 C C . PRO A 1 102 ? -1.543 2.240 13.478 1.00 98.31 102 PRO A C 1
ATOM 792 O O . PRO A 1 102 ? -1.576 1.125 13.991 1.00 98.31 102 PRO A O 1
ATOM 795 N N . PHE A 1 103 ? -1.483 2.439 12.168 1.00 98.50 103 PHE A N 1
ATOM 796 C CA . PHE A 1 103 ? -1.373 1.434 11.121 1.00 98.50 103 PHE A CA 1
ATOM 797 C C . PHE A 1 103 ? -0.094 1.687 10.315 1.00 98.50 103 PHE A C 1
ATOM 799 O O . PHE A 1 103 ? 0.278 2.842 10.082 1.00 98.50 103 PHE A O 1
ATOM 806 N N . SER A 1 104 ? 0.577 0.617 9.885 1.00 98.50 104 SER A N 1
ATOM 807 C CA . SER A 1 104 ? 1.709 0.677 8.959 1.00 98.50 104 SER A CA 1
ATOM 808 C C . SER A 1 104 ? 1.757 -0.586 8.102 1.00 98.50 104 SER A C 1
ATOM 810 O O . SER A 1 104 ? 1.656 -1.690 8.634 1.00 98.50 104 SER A O 1
ATOM 812 N N . TYR A 1 105 ? 1.930 -0.427 6.794 1.00 98.62 105 TYR A N 1
ATOM 813 C CA . TYR A 1 105 ? 2.058 -1.518 5.834 1.00 98.62 105 TYR A CA 1
ATOM 814 C C . TYR A 1 105 ? 3.017 -1.131 4.703 1.00 98.62 105 TYR A C 1
ATOM 816 O O . TYR A 1 105 ? 2.909 -0.046 4.136 1.00 98.62 105 TYR A O 1
ATOM 824 N N . GLN A 1 106 ? 3.941 -2.025 4.352 1.00 98.50 106 GLN A N 1
ATOM 825 C CA . GLN A 1 106 ? 4.885 -1.837 3.248 1.00 98.50 106 GLN A CA 1
ATOM 826 C C . GLN A 1 106 ? 4.374 -2.549 1.993 1.00 98.50 106 GLN A C 1
ATOM 828 O O . GLN A 1 106 ? 4.333 -3.781 1.966 1.00 98.50 106 GLN A O 1
ATOM 833 N N . ALA A 1 107 ? 4.060 -1.791 0.938 1.00 97.94 107 ALA A N 1
ATOM 834 C CA . ALA A 1 107 ? 3.790 -2.370 -0.375 1.00 97.94 107 ALA A CA 1
ATOM 835 C C . ALA A 1 107 ? 5.050 -3.068 -0.915 1.00 97.94 107 ALA A C 1
ATOM 837 O O . ALA A 1 107 ? 6.131 -2.477 -0.922 1.00 97.94 107 ALA A O 1
ATOM 838 N N . GLN A 1 108 ? 4.913 -4.322 -1.348 1.00 98.19 108 GLN A N 1
ATOM 839 C CA . GLN A 1 108 ? 6.008 -5.093 -1.938 1.00 98.19 108 GLN A CA 1
ATOM 840 C C . GLN A 1 108 ? 5.947 -4.962 -3.457 1.00 98.19 108 GLN A C 1
ATOM 842 O O . GLN A 1 108 ? 4.944 -5.338 -4.068 1.00 98.19 108 GLN A O 1
ATOM 847 N N . VAL A 1 109 ? 7.006 -4.413 -4.051 1.00 97.19 109 VAL A N 1
ATOM 848 C CA . VAL A 1 109 ? 7.090 -4.148 -5.489 1.00 97.19 109 VAL A CA 1
ATOM 849 C C . VAL A 1 109 ? 8.423 -4.641 -6.025 1.00 97.19 109 VAL A C 1
ATOM 851 O O . VAL A 1 109 ? 9.457 -4.442 -5.389 1.00 97.19 109 VAL A O 1
ATOM 854 N N . SER A 1 110 ? 8.389 -5.284 -7.188 1.00 94.88 110 SER A N 1
ATOM 855 C CA . SER A 1 110 ? 9.571 -5.709 -7.931 1.00 94.88 110 SER A CA 1
ATOM 856 C C . SER A 1 110 ? 9.558 -5.077 -9.314 1.00 94.88 110 SER A C 1
ATOM 858 O O . SER A 1 110 ? 8.535 -5.100 -9.992 1.00 94.88 110 SER A O 1
ATOM 860 N N . ASP A 1 111 ? 10.695 -4.522 -9.710 1.00 93.69 111 ASP A N 1
ATOM 861 C CA . ASP A 1 111 ? 10.952 -4.018 -11.052 1.00 93.69 111 ASP A CA 1
ATOM 862 C C . ASP A 1 111 ? 12.447 -4.256 -11.348 1.00 93.69 111 ASP A C 1
ATOM 864 O O . ASP A 1 111 ? 13.289 -3.770 -10.586 1.00 93.69 111 ASP A O 1
ATOM 868 N N . PRO A 1 112 ? 12.797 -5.088 -12.345 1.00 88.38 112 PRO A N 1
ATOM 869 C CA . PRO A 1 112 ? 14.188 -5.428 -12.643 1.00 88.38 112 PRO A CA 1
ATOM 870 C C . PRO A 1 112 ? 14.932 -4.336 -13.424 1.00 88.38 112 PRO A C 1
ATOM 872 O O . PRO A 1 112 ? 16.162 -4.384 -13.518 1.00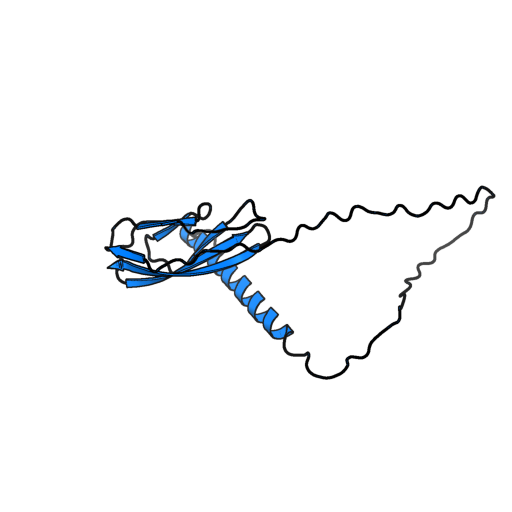 88.38 112 PRO A O 1
ATOM 875 N N . ASP A 1 113 ? 14.212 -3.375 -13.998 1.00 88.56 113 ASP A N 1
ATOM 876 C CA . ASP A 1 113 ? 14.758 -2.407 -14.941 1.00 88.56 113 ASP A CA 1
ATOM 877 C C . ASP A 1 113 ? 14.824 -0.997 -14.371 1.00 88.56 113 ASP A C 1
ATOM 879 O O . ASP A 1 113 ? 15.731 -0.240 -14.727 1.00 88.56 113 ASP A O 1
ATOM 883 N N . SER A 1 114 ? 13.930 -0.689 -13.436 1.00 80.06 114 SER A N 1
ATOM 884 C CA . SER A 1 114 ? 13.778 0.638 -12.863 1.00 80.06 114 SER A CA 1
ATOM 885 C C . SER A 1 114 ? 14.651 0.866 -11.640 1.00 80.06 114 SER A C 1
ATOM 887 O O . SER A 1 114 ? 14.705 0.077 -10.696 1.00 80.06 114 SER A O 1
ATOM 889 N N . THR A 1 115 ? 15.271 2.042 -11.604 1.00 80.69 115 THR A N 1
ATOM 890 C CA . THR A 1 115 ? 15.985 2.533 -10.414 1.00 80.69 115 THR A CA 1
ATOM 891 C C . THR A 1 115 ? 15.103 3.392 -9.510 1.00 80.69 115 THR A C 1
ATOM 893 O O . THR A 1 115 ? 15.427 3.599 -8.340 1.00 80.69 115 THR A O 1
ATOM 896 N N . THR A 1 116 ? 13.978 3.883 -10.038 1.00 89.94 116 THR A N 1
ATOM 897 C CA . THR A 1 116 ? 13.067 4.796 -9.347 1.00 89.94 116 THR A CA 1
ATOM 898 C C . THR A 1 116 ? 11.621 4.366 -9.557 1.00 89.94 116 THR A C 1
ATOM 900 O O . THR A 1 116 ? 11.168 4.216 -10.687 1.00 89.94 116 THR A O 1
ATOM 903 N N . LEU A 1 117 ? 10.886 4.228 -8.454 1.00 94.56 117 LEU A N 1
ATOM 904 C CA . LEU A 1 117 ? 9.455 3.935 -8.439 1.00 94.56 117 LEU A CA 1
ATOM 905 C C . LEU A 1 117 ? 8.722 5.046 -7.691 1.00 94.56 117 LEU A C 1
ATOM 907 O O . LEU A 1 117 ? 9.163 5.479 -6.623 1.00 94.56 117 LEU A O 1
ATOM 911 N N . ILE A 1 118 ? 7.589 5.491 -8.231 1.00 96.94 118 ILE A N 1
ATOM 912 C CA . ILE A 1 118 ? 6.717 6.469 -7.578 1.00 96.94 118 ILE A CA 1
ATOM 913 C C . ILE A 1 118 ? 5.414 5.781 -7.190 1.00 96.94 118 ILE A C 1
ATOM 915 O O . ILE A 1 118 ? 4.712 5.202 -8.018 1.00 96.94 118 ILE A O 1
ATOM 919 N N . TYR A 1 119 ? 5.082 5.880 -5.909 1.00 97.62 119 TYR A N 1
ATOM 920 C CA . TYR A 1 119 ? 3.931 5.226 -5.307 1.00 97.62 119 TYR A CA 1
ATOM 921 C C . TYR A 1 119 ? 2.764 6.198 -5.132 1.00 97.62 119 TYR A C 1
ATOM 923 O O . TYR A 1 119 ? 2.945 7.394 -4.894 1.00 97.62 119 TYR A O 1
ATOM 931 N N . SER A 1 120 ? 1.547 5.669 -5.206 1.00 97.88 120 SER A N 1
ATOM 932 C CA . SER A 1 120 ? 0.300 6.415 -5.045 1.00 97.88 120 SER A CA 1
ATOM 933 C C . SER A 1 120 ? -0.754 5.594 -4.302 1.00 97.88 120 SER A C 1
ATOM 935 O O . SER A 1 120 ? -0.771 4.363 -4.362 1.00 97.88 120 SER A O 1
ATOM 937 N N . ILE A 1 121 ? -1.648 6.293 -3.600 1.00 98.06 121 ILE A N 1
ATOM 938 C CA . ILE A 1 121 ? -2.754 5.697 -2.851 1.00 98.06 121 ILE A CA 1
ATOM 939 C C . ILE A 1 121 ? -4.060 6.431 -3.153 1.00 98.06 121 ILE A C 1
ATOM 941 O O . ILE A 1 121 ? -4.084 7.659 -3.251 1.00 98.06 121 ILE A O 1
ATOM 945 N N . MET A 1 122 ? -5.147 5.676 -3.287 1.00 97.88 122 MET A N 1
ATOM 946 C CA . MET A 1 122 ? -6.507 6.193 -3.442 1.00 97.88 122 MET A CA 1
ATOM 947 C C . MET A 1 122 ? -7.497 5.362 -2.623 1.00 97.88 122 MET A C 1
ATOM 949 O O . MET A 1 122 ? -7.229 4.208 -2.295 1.00 97.88 122 MET A O 1
ATOM 953 N N . GLY A 1 123 ? -8.655 5.943 -2.297 1.00 97.25 123 GLY A N 1
ATOM 954 C CA . GLY A 1 123 ? -9.696 5.270 -1.508 1.00 97.25 123 GLY A CA 1
ATOM 955 C C . GLY A 1 123 ? -9.341 5.082 -0.028 1.00 97.25 123 GLY A C 1
ATOM 956 O O . GLY A 1 123 ? -10.097 4.459 0.711 1.00 97.25 123 GLY A O 1
ATOM 957 N N . ASN A 1 124 ? -8.206 5.626 0.414 1.00 98.12 124 ASN A N 1
ATOM 958 C CA . ASN A 1 124 ? -7.781 5.620 1.805 1.00 98.12 124 ASN A CA 1
ATOM 959 C C . ASN A 1 124 ? -8.693 6.503 2.673 1.00 98.12 124 ASN A C 1
ATOM 961 O O . ASN A 1 124 ? -9.110 7.581 2.235 1.00 98.12 124 ASN A O 1
ATOM 965 N N . PRO A 1 125 ? -8.973 6.087 3.918 1.00 98.00 125 PRO A N 1
ATOM 966 C CA . PRO A 1 125 ? -9.683 6.936 4.857 1.00 98.00 125 PRO A CA 1
ATOM 967 C C . PRO A 1 125 ? -8.817 8.117 5.306 1.00 98.00 125 PRO A C 1
ATOM 969 O O . PRO A 1 125 ? -7.584 8.091 5.218 1.00 98.00 125 PRO A O 1
ATOM 972 N N . GLU A 1 126 ? -9.460 9.150 5.854 1.00 97.88 126 GLU A N 1
ATOM 973 C CA . GLU A 1 126 ? -8.735 10.266 6.459 1.00 97.88 126 GLU A CA 1
ATOM 974 C C . GLU A 1 126 ? -7.794 9.766 7.566 1.00 97.88 126 GLU A C 1
ATOM 976 O O . GLU A 1 126 ? -8.167 8.925 8.387 1.00 97.88 126 GLU A O 1
ATOM 981 N N . GLY A 1 127 ? -6.567 10.295 7.570 1.00 96.94 127 GLY A N 1
ATOM 982 C CA . GLY A 1 127 ? -5.522 9.939 8.528 1.00 96.94 127 GLY A CA 1
ATOM 983 C C . GLY A 1 127 ? -4.622 8.782 8.093 1.00 96.94 127 GLY A C 1
ATOM 984 O O . GLY A 1 127 ? -3.597 8.574 8.732 1.00 96.94 127 GLY A O 1
ATOM 985 N N . ILE A 1 128 ? -4.946 8.083 7.000 1.00 98.38 128 ILE A N 1
ATOM 986 C CA . ILE A 1 128 ? -4.054 7.120 6.337 1.00 98.38 128 ILE A CA 1
ATOM 987 C C . ILE A 1 128 ? -3.426 7.790 5.118 1.00 98.38 128 ILE A C 1
ATOM 989 O O . ILE A 1 128 ? -4.131 8.401 4.318 1.00 98.38 128 ILE A O 1
ATOM 993 N N . ILE A 1 129 ? -2.109 7.684 4.970 1.00 97.94 129 ILE A N 1
ATOM 994 C CA . ILE A 1 129 ? -1.338 8.245 3.856 1.00 97.94 129 ILE A CA 1
ATOM 995 C C . ILE A 1 129 ? -0.336 7.215 3.335 1.00 97.94 129 ILE A C 1
ATOM 997 O O . ILE A 1 129 ? -0.054 6.225 4.002 1.00 97.94 129 ILE A O 1
ATOM 1001 N N . MET A 1 130 ? 0.223 7.463 2.153 1.00 98.12 130 MET A N 1
ATOM 1002 C CA . MET A 1 130 ? 1.324 6.677 1.607 1.00 98.12 130 MET A CA 1
ATOM 1003 C C . MET A 1 130 ? 2.532 7.574 1.369 1.00 98.12 130 MET A C 1
ATOM 1005 O O . MET A 1 130 ? 2.402 8.675 0.832 1.00 98.12 130 MET A O 1
ATOM 1009 N N . ASN A 1 131 ? 3.708 7.087 1.750 1.00 97.81 131 ASN A N 1
ATOM 1010 C CA . ASN A 1 131 ? 4.965 7.680 1.336 1.00 97.81 131 ASN A CA 1
ATOM 1011 C C . ASN A 1 131 ? 5.223 7.334 -0.139 1.00 97.81 131 ASN A C 1
ATOM 1013 O O . ASN A 1 131 ? 5.354 6.165 -0.497 1.00 97.81 131 ASN A O 1
ATOM 1017 N N . THR A 1 132 ? 5.306 8.358 -0.986 1.00 97.06 132 THR A N 1
ATOM 1018 C CA . THR A 1 132 ? 5.394 8.206 -2.444 1.00 97.06 132 THR A CA 1
ATOM 1019 C C . THR A 1 132 ? 6.740 7.685 -2.939 1.00 97.06 132 THR A C 1
ATOM 1021 O O . THR A 1 132 ? 6.818 7.296 -4.097 1.00 97.06 132 THR A O 1
ATOM 1024 N N . SER A 1 133 ? 7.794 7.690 -2.116 1.00 95.81 133 SER A N 1
ATOM 1025 C CA . SER A 1 133 ? 9.110 7.150 -2.489 1.00 95.81 133 SER A CA 1
ATOM 1026 C C . SER A 1 133 ? 9.373 5.760 -1.920 1.00 95.81 133 SER A C 1
ATOM 1028 O O . SER A 1 133 ? 10.135 5.001 -2.508 1.00 95.81 133 SER A O 1
ATOM 1030 N N . THR A 1 134 ? 8.754 5.409 -0.789 1.00 96.62 134 THR A N 1
ATOM 1031 C CA . THR A 1 134 ? 8.993 4.113 -0.134 1.00 96.62 134 THR A CA 1
ATOM 1032 C C . THR A 1 134 ? 7.843 3.128 -0.278 1.00 96.62 134 THR A C 1
ATOM 1034 O O . THR A 1 134 ? 8.038 1.947 -0.019 1.00 96.62 134 THR A O 1
ATOM 1037 N N . GLY A 1 135 ? 6.634 3.578 -0.626 1.00 97.12 135 GLY A N 1
ATOM 1038 C CA . GLY A 1 135 ? 5.447 2.720 -0.670 1.00 97.12 135 GLY A CA 1
ATOM 1039 C C . GLY A 1 135 ? 4.900 2.319 0.705 1.00 97.12 135 GLY A C 1
ATOM 1040 O O . GLY A 1 135 ? 4.006 1.474 0.785 1.00 97.12 135 GLY A O 1
ATOM 1041 N N . VAL A 1 136 ? 5.404 2.916 1.794 1.00 98.69 136 VAL A N 1
ATOM 1042 C CA . VAL A 1 136 ? 4.863 2.699 3.145 1.00 98.69 136 VAL A CA 1
ATOM 1043 C C . VAL A 1 136 ? 3.521 3.410 3.271 1.00 98.69 136 VAL A C 1
ATOM 1045 O O . VAL A 1 136 ? 3.452 4.636 3.181 1.00 98.69 136 VAL A O 1
ATOM 1048 N N . ILE A 1 137 ? 2.468 2.643 3.534 1.00 98.69 137 ILE A N 1
ATOM 1049 C CA . ILE A 1 137 ? 1.150 3.128 3.935 1.00 98.69 137 ILE A CA 1
ATOM 1050 C C . ILE A 1 137 ? 1.146 3.236 5.451 1.00 98.69 137 ILE A C 1
ATOM 1052 O O . ILE A 1 137 ? 1.384 2.240 6.125 1.00 98.69 137 ILE A O 1
ATOM 1056 N N . SER A 1 138 ? 0.875 4.410 6.008 1.00 98.69 138 SER A N 1
ATOM 1057 C CA . SER A 1 138 ? 0.848 4.584 7.458 1.00 98.69 138 SER A CA 1
ATOM 1058 C C . SER A 1 138 ? -0.100 5.682 7.917 1.00 98.69 138 SER A C 1
ATOM 1060 O O . SER A 1 138 ? -0.590 6.493 7.128 1.00 98.69 138 SER A O 1
ATOM 1062 N N . GLY A 1 139 ? -0.382 5.685 9.218 1.00 98.38 139 GLY A N 1
ATOM 1063 C CA . GLY A 1 139 ? -1.178 6.711 9.879 1.00 98.38 139 GLY A CA 1
ATOM 1064 C C . GLY A 1 139 ? -2.220 6.113 10.812 1.00 98.38 139 GLY A C 1
ATOM 1065 O O . GLY A 1 139 ? -2.052 5.000 11.294 1.00 98.38 139 GLY A O 1
ATOM 1066 N N . ALA A 1 140 ? -3.287 6.853 11.087 1.00 98.44 140 ALA A N 1
ATOM 1067 C CA . ALA A 1 140 ? -4.376 6.396 11.943 1.00 98.44 140 ALA A CA 1
ATOM 1068 C C . ALA A 1 140 ? -5.692 7.018 11.480 1.00 98.44 140 ALA A C 1
ATOM 1070 O O . ALA A 1 140 ? -5.816 8.243 11.448 1.00 98.44 140 ALA A O 1
ATOM 1071 N N . SER A 1 141 ? -6.685 6.186 11.161 1.00 98.00 141 SER A N 1
ATOM 1072 C CA . SER A 1 141 ? -8.033 6.671 10.863 1.00 98.00 141 SER A CA 1
ATOM 1073 C C . SER A 1 141 ? -8.957 6.491 12.050 1.00 98.00 141 SER A C 1
ATOM 1075 O O . SER A 1 141 ? -8.973 5.431 12.662 1.00 98.00 141 SER A O 1
ATOM 1077 N N . LYS A 1 142 ? -9.751 7.516 12.357 1.00 98.00 142 LYS A N 1
ATOM 1078 C CA . LYS A 1 142 ? -10.785 7.470 13.402 1.00 98.00 142 LYS A CA 1
ATOM 1079 C C . LYS A 1 142 ? -12.166 7.102 12.863 1.00 98.00 142 LYS A C 1
ATOM 1081 O O . LYS A 1 142 ? -13.105 7.075 13.647 1.00 98.00 142 LYS A O 1
ATOM 1086 N N . LEU A 1 143 ? -12.303 6.908 11.551 1.00 98.00 143 LEU A N 1
ATOM 1087 C CA . LEU A 1 143 ? -13.580 6.640 10.900 1.00 98.00 143 LEU A CA 1
ATOM 1088 C C . LEU A 1 143 ? -13.741 5.125 10.709 1.00 98.00 143 LEU A C 1
ATOM 1090 O O . LEU A 1 143 ? -13.035 4.573 9.864 1.00 98.00 143 LEU A O 1
ATOM 1094 N N . PRO A 1 144 ? -14.641 4.454 11.453 1.00 98.25 144 PRO A N 1
ATOM 1095 C CA . PRO A 1 144 ? -14.915 3.039 11.242 1.00 98.25 144 PRO A CA 1
ATOM 1096 C C . PRO A 1 144 ? -15.507 2.796 9.854 1.00 98.25 144 PRO A C 1
ATOM 1098 O O . PRO A 1 144 ? -16.257 3.626 9.330 1.00 98.25 144 PRO A O 1
ATOM 1101 N N . GLY A 1 145 ? -15.188 1.651 9.260 1.00 98.31 145 GLY A N 1
ATOM 1102 C CA . GLY A 1 145 ? -15.688 1.277 7.945 1.00 98.31 145 GLY A CA 1
ATOM 1103 C C . GLY A 1 145 ? -14.750 0.365 7.168 1.00 98.31 145 GLY A C 1
ATOM 1104 O O . GLY A 1 145 ? -13.643 0.045 7.598 1.00 98.31 145 GLY A O 1
ATOM 1105 N N . ILE A 1 146 ? -15.216 -0.044 5.990 1.00 98.62 146 ILE A N 1
ATOM 1106 C CA . ILE A 1 146 ? -14.435 -0.826 5.033 1.00 98.62 146 ILE A CA 1
ATOM 1107 C C . ILE A 1 146 ? -14.035 0.105 3.893 1.00 98.62 146 ILE A C 1
ATOM 1109 O O . ILE A 1 146 ? -14.885 0.580 3.138 1.00 98.62 146 ILE A O 1
ATOM 1113 N N . PHE A 1 147 ? -12.736 0.351 3.761 1.00 98.56 147 PHE A N 1
ATOM 1114 C CA . PHE A 1 147 ? -12.174 1.217 2.733 1.00 98.56 147 PHE A CA 1
ATOM 1115 C C . PHE A 1 147 ? -11.489 0.366 1.672 1.00 98.56 147 PHE A C 1
ATOM 1117 O O . PHE A 1 147 ? -10.494 -0.300 1.957 1.00 98.56 147 PHE A O 1
ATOM 1124 N N . LYS A 1 148 ? -12.008 0.387 0.440 1.00 98.56 148 LYS A N 1
ATOM 1125 C CA . LYS A 1 148 ? -11.326 -0.224 -0.705 1.00 98.56 148 LYS A CA 1
ATOM 1126 C C . LYS A 1 148 ? -10.192 0.699 -1.144 1.00 98.56 148 LYS A C 1
ATOM 1128 O O . LYS A 1 148 ? -10.431 1.706 -1.809 1.00 98.56 148 LYS A O 1
ATOM 1133 N N . ILE A 1 149 ? -8.973 0.344 -0.762 1.00 98.38 149 ILE A N 1
ATOM 1134 C CA . ILE A 1 149 ? -7.766 1.104 -1.073 1.00 98.38 149 ILE A CA 1
ATOM 1135 C C . ILE A 1 149 ? -7.188 0.606 -2.393 1.00 98.38 149 ILE A C 1
ATOM 1137 O O . ILE A 1 149 ? -7.115 -0.599 -2.627 1.00 98.38 149 ILE A O 1
ATOM 1141 N N . VAL A 1 150 ? -6.755 1.538 -3.241 1.00 98.31 150 VAL A N 1
ATOM 1142 C CA . VAL A 1 150 ? -5.989 1.264 -4.460 1.00 98.31 150 VAL A CA 1
ATOM 1143 C C . VAL A 1 150 ? -4.565 1.772 -4.264 1.00 98.31 150 VAL A C 1
ATOM 1145 O O . VAL A 1 150 ? -4.361 2.949 -3.970 1.00 98.31 150 VAL A O 1
ATOM 1148 N N . VAL A 1 151 ? -3.595 0.878 -4.428 1.00 98.31 151 VAL A N 1
ATOM 1149 C CA . VAL A 1 151 ? -2.157 1.157 -4.440 1.00 98.31 151 VAL A CA 1
ATOM 1150 C C . VAL A 1 151 ? -1.704 1.164 -5.888 1.00 98.31 151 VAL A C 1
ATOM 1152 O O . VAL A 1 151 ? -1.863 0.154 -6.568 1.00 98.31 151 VAL A O 1
ATOM 1155 N N . GLY A 1 152 ? -1.167 2.287 -6.355 1.00 97.25 152 GLY A N 1
ATOM 1156 C CA . GLY A 1 152 ? -0.621 2.434 -7.701 1.00 97.25 152 GLY A CA 1
ATOM 1157 C C . GLY A 1 152 ? 0.883 2.676 -7.669 1.00 97.25 152 GLY A C 1
ATOM 1158 O O . GLY A 1 152 ? 1.372 3.363 -6.771 1.00 97.25 152 GLY A O 1
ATOM 1159 N N . VAL A 1 153 ? 1.602 2.151 -8.655 1.00 97.06 153 VAL A N 1
ATOM 1160 C CA . VAL A 1 153 ? 3.044 2.348 -8.828 1.00 97.06 153 VAL A CA 1
ATOM 1161 C C . VAL A 1 153 ? 3.319 2.706 -10.278 1.00 97.06 153 VAL A C 1
ATOM 1163 O O . VAL A 1 153 ? 2.760 2.079 -11.177 1.00 97.06 153 VAL A O 1
ATOM 1166 N N . ILE A 1 154 ? 4.159 3.717 -10.486 1.00 94.81 154 ILE A N 1
ATOM 1167 C CA . ILE A 1 154 ? 4.662 4.107 -11.800 1.00 94.81 154 ILE A CA 1
ATOM 1168 C C . ILE A 1 154 ? 6.192 4.056 -11.820 1.00 94.81 154 ILE A C 1
ATOM 1170 O O . ILE A 1 154 ? 6.833 4.489 -10.856 1.00 94.81 154 ILE A O 1
ATOM 1174 N N . ASP A 1 155 ? 6.752 3.514 -12.898 1.00 91.62 155 ASP A N 1
ATOM 1175 C CA . ASP A 1 155 ? 8.190 3.536 -13.174 1.00 91.62 155 ASP A CA 1
ATOM 1176 C C . ASP A 1 155 ? 8.622 4.814 -13.927 1.00 91.62 155 ASP A C 1
ATOM 1178 O O . ASP A 1 155 ? 7.816 5.702 -14.232 1.00 91.62 155 ASP A O 1
ATOM 1182 N N . GLU A 1 156 ? 9.915 4.942 -14.224 1.00 89.56 156 GLU A N 1
ATOM 1183 C CA . GLU A 1 156 ? 10.460 6.095 -14.954 1.00 89.56 156 GLU A CA 1
ATOM 1184 C C . GLU A 1 156 ? 10.079 6.097 -16.450 1.00 89.56 156 GLU A C 1
ATOM 1186 O O . GLU A 1 156 ? 10.010 7.160 -17.077 1.00 89.56 156 GLU A O 1
ATOM 1191 N N . GLN A 1 157 ? 9.747 4.930 -17.012 1.00 85.88 157 GLN A N 1
ATOM 1192 C CA . GLN A 1 157 ? 9.230 4.759 -18.372 1.00 85.88 157 GLN A CA 1
ATOM 1193 C C . GLN A 1 157 ? 7.703 4.940 -18.465 1.00 85.88 157 GLN A C 1
ATOM 1195 O O . GLN A 1 157 ? 7.138 4.882 -19.559 1.00 85.88 157 GLN A O 1
ATOM 1200 N N . LYS A 1 158 ? 7.048 5.277 -17.347 1.00 86.75 158 LYS A N 1
ATOM 1201 C CA . LYS A 1 158 ? 5.613 5.551 -17.193 1.00 86.75 158 LYS A CA 1
ATOM 1202 C C . LYS A 1 158 ? 4.700 4.328 -17.302 1.00 86.75 158 LYS A C 1
ATOM 1204 O O . LYS A 1 158 ? 3.493 4.501 -17.499 1.00 86.75 158 LYS A O 1
ATOM 1209 N N . HIS A 1 159 ? 5.210 3.112 -17.131 1.00 87.94 159 HIS A N 1
ATOM 1210 C CA . HIS A 1 159 ? 4.348 1.963 -16.894 1.00 87.94 159 HIS A CA 1
ATOM 1211 C C . HIS A 1 159 ? 3.673 2.109 -15.537 1.00 87.94 159 HIS A C 1
ATOM 1213 O O . HIS A 1 159 ? 4.328 2.294 -14.515 1.00 87.94 159 HIS A O 1
ATOM 1219 N N . PHE A 1 160 ? 2.346 2.023 -15.535 1.00 91.25 160 PHE A N 1
ATOM 1220 C CA . PHE A 1 160 ? 1.535 2.140 -14.334 1.00 91.25 160 PHE A CA 1
ATOM 1221 C C . PHE A 1 160 ? 0.839 0.819 -14.031 1.00 91.25 160 PHE A C 1
ATOM 1223 O O . PHE A 1 160 ? 0.136 0.264 -14.877 1.00 91.25 160 PHE A O 1
ATOM 1230 N N . VAL A 1 161 ? 0.983 0.353 -12.795 1.00 94.56 161 VAL A N 1
ATOM 1231 C CA . VAL A 1 161 ? 0.312 -0.841 -12.275 1.00 94.56 161 VAL A CA 1
ATOM 1232 C C . VAL A 1 161 ? -0.394 -0.516 -10.971 1.00 94.56 161 VAL A C 1
ATOM 1234 O O . VAL A 1 161 ? 0.004 0.394 -10.244 1.00 94.56 161 VAL A O 1
ATOM 1237 N N . HIS A 1 162 ? -1.448 -1.265 -10.650 1.00 97.81 162 HIS A N 1
ATOM 1238 C CA . HIS A 1 162 ? -2.168 -1.069 -9.400 1.00 97.81 162 HIS A CA 1
ATOM 1239 C C . HIS A 1 162 ? -2.692 -2.373 -8.793 1.00 97.81 162 HIS A C 1
ATOM 1241 O O . HIS A 1 162 ? -2.987 -3.346 -9.487 1.00 97.81 162 HIS A O 1
ATOM 1247 N N . LYS A 1 163 ? -2.865 -2.363 -7.471 1.00 97.50 163 LYS A N 1
ATOM 1248 C CA . LYS A 1 163 ? -3.523 -3.411 -6.681 1.00 97.50 163 LYS A CA 1
ATOM 1249 C C . LYS A 1 163 ? -4.530 -2.786 -5.734 1.00 97.50 163 LYS A C 1
ATOM 1251 O O . LYS A 1 163 ? -4.439 -1.607 -5.407 1.00 97.50 163 LYS A O 1
ATOM 1256 N N . ASN A 1 164 ?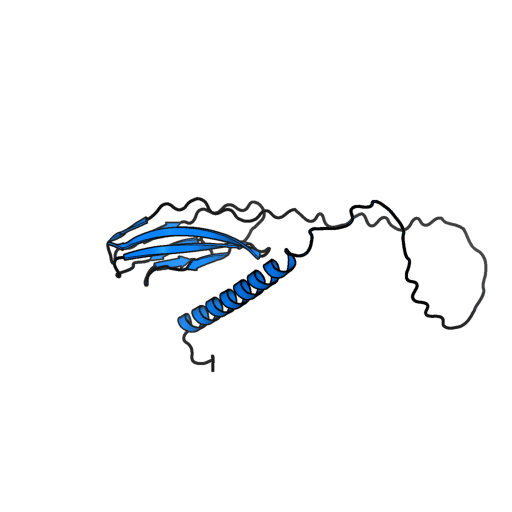 -5.518 -3.568 -5.320 1.00 97.56 164 ASN A N 1
ATOM 1257 C CA . ASN A 1 164 ? -6.498 -3.131 -4.337 1.00 97.56 164 ASN A CA 1
ATOM 1258 C C . ASN A 1 164 ? -6.589 -4.122 -3.182 1.00 97.56 164 ASN A C 1
ATOM 1260 O O . ASN A 1 164 ? -6.349 -5.309 -3.376 1.00 97.56 164 ASN A O 1
ATOM 1264 N N . PHE A 1 165 ? -6.941 -3.607 -2.010 1.00 98.62 165 PHE A N 1
ATOM 1265 C CA . PHE A 1 165 ? -7.235 -4.377 -0.804 1.00 98.62 165 PHE A CA 1
ATOM 1266 C C . PHE A 1 165 ? -8.260 -3.612 0.036 1.00 98.62 165 PHE A C 1
ATOM 1268 O O . PHE A 1 165 ? -8.483 -2.415 -0.183 1.00 98.62 165 PHE A O 1
ATOM 1275 N N . ASN A 1 166 ? -8.892 -4.278 0.996 1.00 98.69 166 ASN A N 1
ATOM 1276 C CA . ASN A 1 166 ? -9.753 -3.610 1.961 1.00 98.69 166 ASN A CA 1
ATOM 1277 C C . ASN A 1 166 ? -8.975 -3.297 3.245 1.00 98.69 166 ASN A C 1
ATOM 1279 O O . ASN A 1 166 ? -8.343 -4.178 3.826 1.00 98.69 166 ASN A O 1
ATOM 1283 N N . LEU A 1 167 ? -9.068 -2.055 3.722 1.00 98.62 167 LEU A N 1
ATOM 1284 C CA . LEU A 1 167 ? -8.724 -1.694 5.095 1.00 98.62 167 LEU A CA 1
ATOM 1285 C C . LEU A 1 167 ? -10.010 -1.633 5.919 1.00 98.62 167 LEU A C 1
ATOM 1287 O O . LEU A 1 167 ? -10.886 -0.808 5.655 1.00 98.62 167 LEU A O 1
ATOM 1291 N N . ILE A 1 168 ? -10.108 -2.510 6.908 1.00 98.75 168 ILE A N 1
ATOM 1292 C CA . ILE A 1 168 ? -11.223 -2.602 7.843 1.00 98.75 168 ILE A CA 1
ATOM 1293 C C . ILE A 1 168 ? -10.830 -1.834 9.104 1.00 98.75 168 ILE A C 1
ATOM 1295 O O . ILE A 1 168 ? -9.911 -2.237 9.819 1.00 98.75 168 ILE A O 1
ATOM 1299 N N . VAL A 1 169 ? -11.514 -0.721 9.354 1.00 98.56 169 VAL A N 1
ATOM 1300 C CA . VAL A 1 169 ? -11.372 0.072 10.578 1.00 98.56 169 VAL A CA 1
ATOM 1301 C C . VAL A 1 169 ? -12.550 -0.254 11.491 1.00 98.56 169 VAL A C 1
ATOM 1303 O O . VAL A 1 169 ? -13.696 -0.014 11.103 1.00 98.56 169 VAL A O 1
ATOM 1306 N N . GLU A 1 170 ? -12.268 -0.812 12.668 1.00 97.06 170 GLU A N 1
ATOM 1307 C CA . GLU A 1 170 ? -13.282 -1.195 13.671 1.00 97.06 170 GLU A CA 1
ATOM 1308 C C . GLU A 1 170 ? -13.454 -0.179 14.795 1.00 97.06 170 GLU A C 1
ATOM 1310 O O . GLU A 1 170 ? -12.427 0.341 15.287 1.00 97.06 170 GLU A O 1
#